Protein AF-A0A1B6CU67-F1 (afdb_monomer)

Solvent-accessible surface area (backbone atoms only — not comparable to full-atom values): 8968 Å² total; per-residue (Å²): 117,43,35,67,44,67,36,86,49,50,54,70,60,56,50,53,51,50,55,50,30,42,75,67,63,35,54,89,83,35,57,66,17,32,50,27,66,78,66,73,42,86,78,63,78,85,77,52,42,77,79,52,73,46,85,48,70,68,58,37,40,49,52,36,15,51,52,45,68,62,42,88,63,47,59,58,88,66,64,68,49,92,72,66,74,85,48,50,74,56,50,63,52,71,72,68,77,76,90,72,77,69,89,73,78,79,83,76,76,82,80,85,76,83,84,80,90,82,81,86,89,83,88,76,94,75,94,74,84,78,83,74,71,62,16,27,27,38,37,77

Foldseek 3Di:
DKAKDWDQAPVVVVLVVLVVCLVVLVCPPDLSNVCCVVVVDDDDSPPKDFPDFDQDPVVRQVVRLLVLLLDPPYSDPDSGDDDDPVCVVVSPCVNPDDPDDDPDDDPDDDDDDDDDDDDDDDDDDDDDDPPDPGITMMMD

Organism: NCBI:txid38151

Secondary structure (DSSP, 8-state):
-B-EEEESS-HHHHHHHHHHHHHTT-TTT-HHHHHHHHHTPPP--SS--EEEE-SSHHHHHHHHHHHHHH-TTB--SS-SS---GGGHHHHHHTTS-------PPP-PPPP------------------------EEEE-

pLDDT: mean 75.07, std 23.58, range [30.53, 95.38]

Structure (mmCIF, N/CA/C/O backbone):
data_AF-A0A1B6CU67-F1
#
_entry.id   AF-A0A1B6CU67-F1
#
loop_
_atom_site.group_PDB
_atom_site.id
_atom_site.type_symbol
_atom_site.label_atom_id
_atom_site.label_alt_id
_atom_site.label_comp_id
_atom_site.label_asym_id
_atom_site.label_entity_id
_atom_site.label_seq_id
_atom_site.pdbx_PDB_ins_code
_atom_site.Cartn_x
_atom_site.Cartn_y
_atom_site.Cartn_z
_atom_site.occupancy
_atom_site.B_iso_or_equiv
_atom_site.auth_seq_id
_atom_site.auth_comp_id
_atom_site.auth_asym_id
_atom_site.auth_atom_id
_atom_site.pdbx_PDB_model_num
ATOM 1 N N . LYS A 1 1 ? 7.366 -11.505 -1.113 1.00 84.00 1 LYS A N 1
ATOM 2 C CA . LYS A 1 1 ? 7.158 -10.322 -0.239 1.00 84.00 1 LYS A CA 1
ATOM 3 C C . LYS A 1 1 ? 5.903 -9.627 -0.736 1.00 84.00 1 LYS A C 1
ATOM 5 O O . LYS A 1 1 ? 5.629 -9.765 -1.917 1.00 84.00 1 LYS A O 1
ATOM 10 N N . ARG A 1 2 ? 5.172 -8.942 0.138 1.00 90.31 2 ARG A N 1
ATOM 11 C CA . ARG A 1 2 ? 3.871 -8.333 -0.168 1.00 90.31 2 ARG A CA 1
ATOM 12 C C . ARG A 1 2 ? 3.942 -6.813 -0.049 1.00 90.31 2 ARG A C 1
ATOM 14 O O . ARG A 1 2 ? 4.732 -6.330 0.768 1.00 90.31 2 ARG A O 1
ATOM 21 N N . HIS A 1 3 ? 3.133 -6.089 -0.807 1.00 94.00 3 HIS A N 1
ATOM 22 C CA . HIS A 1 3 ? 2.891 -4.664 -0.628 1.00 94.00 3 HIS A CA 1
ATOM 23 C C . HIS A 1 3 ? 1.408 -4.397 -0.414 1.00 94.00 3 HIS A C 1
ATOM 25 O O . HIS A 1 3 ? 0.571 -4.830 -1.196 1.00 94.00 3 HIS A O 1
ATOM 31 N N . ALA A 1 4 ? 1.096 -3.642 0.636 1.00 94.38 4 ALA A N 1
ATOM 32 C CA . ALA A 1 4 ? -0.259 -3.177 0.906 1.00 94.38 4 ALA A CA 1
ATOM 33 C C . ALA A 1 4 ? -0.324 -1.660 0.728 1.00 94.38 4 ALA A C 1
ATOM 35 O O . ALA A 1 4 ? 0.568 -0.950 1.188 1.00 94.38 4 ALA A O 1
ATOM 36 N N . GLY A 1 5 ? -1.372 -1.147 0.094 1.00 93.88 5 GLY A N 1
ATOM 37 C CA . GLY A 1 5 ? -1.571 0.295 -0.036 1.00 93.88 5 GLY A CA 1
ATOM 38 C C . GLY A 1 5 ? -3.042 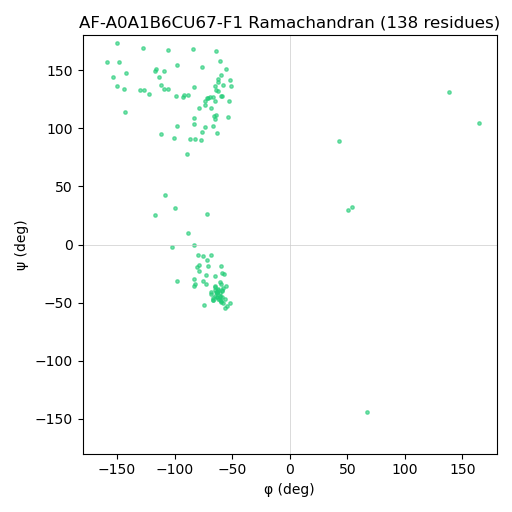0.681 -0.073 1.00 93.88 5 GLY A C 1
ATOM 39 O O . GLY A 1 5 ? -3.901 -0.124 -0.437 1.00 93.88 5 GLY A O 1
ATOM 40 N N . GLU A 1 6 ? -3.342 1.928 0.284 1.00 94.56 6 GLU A N 1
ATOM 41 C CA . GLU A 1 6 ? -4.684 2.497 0.137 1.00 94.56 6 GLU A CA 1
ATOM 42 C C . GLU A 1 6 ? -4.850 3.341 -1.130 1.00 94.56 6 GLU A C 1
ATOM 44 O O . GLU A 1 6 ? -3.904 3.905 -1.689 1.00 94.56 6 GLU A O 1
ATOM 49 N N . THR A 1 7 ? -6.093 3.439 -1.596 1.00 94.31 7 THR A N 1
ATOM 50 C CA . THR A 1 7 ? -6.467 4.381 -2.644 1.00 94.31 7 THR A CA 1
ATOM 51 C C . THR A 1 7 ? -7.867 4.947 -2.417 1.00 94.31 7 THR A C 1
ATOM 53 O O . THR A 1 7 ? -8.842 4.228 -2.193 1.00 94.31 7 THR A O 1
ATOM 56 N N . GLY A 1 8 ? -7.978 6.272 -2.561 1.00 93.06 8 GLY A N 1
ATOM 57 C CA . GLY A 1 8 ? -9.252 6.993 -2.674 1.00 93.06 8 GLY A CA 1
ATOM 58 C C . GLY A 1 8 ? -9.974 6.779 -4.014 1.00 93.06 8 GLY A C 1
ATOM 59 O O . GLY A 1 8 ? -11.138 7.137 -4.155 1.00 93.06 8 GLY A O 1
ATOM 60 N N . ARG A 1 9 ? -9.271 6.223 -5.004 1.00 92.75 9 ARG A N 1
ATOM 61 C CA . ARG A 1 9 ? -9.729 5.948 -6.376 1.00 92.75 9 ARG A CA 1
ATOM 62 C C . ARG A 1 9 ? -9.968 4.442 -6.558 1.00 92.75 9 ARG A C 1
ATOM 64 O O . ARG A 1 9 ? -9.465 3.672 -5.739 1.00 92.75 9 ARG A O 1
ATOM 71 N N . PRO A 1 10 ? -10.633 3.996 -7.640 1.00 92.50 10 PRO A N 1
ATOM 72 C CA . PRO A 1 10 ? -10.784 2.570 -7.926 1.00 92.50 10 PRO A CA 1
ATOM 73 C C . PRO A 1 10 ? -9.442 1.824 -7.889 1.00 92.50 10 PRO A C 1
ATOM 75 O O . PRO A 1 10 ? -8.450 2.302 -8.448 1.00 92.50 10 PRO A O 1
ATOM 78 N N . ALA A 1 11 ? -9.415 0.643 -7.264 1.00 92.31 11 ALA A N 1
ATOM 79 C CA . ALA A 1 11 ? -8.203 -0.173 -7.132 1.00 92.31 11 ALA A CA 1
ATOM 80 C C . ALA A 1 11 ? -7.554 -0.489 -8.491 1.00 92.31 11 ALA A C 1
ATOM 82 O O . ALA A 1 11 ? -6.334 -0.447 -8.625 1.00 92.31 11 ALA A O 1
ATOM 83 N N . SER A 1 12 ? -8.367 -0.691 -9.533 1.00 92.94 12 SER A N 1
ATOM 84 C CA . SER A 1 12 ? -7.901 -0.915 -10.906 1.00 92.94 12 SER A CA 1
ATOM 85 C C . SER A 1 12 ? -7.070 0.247 -11.464 1.00 92.94 12 SER A C 1
ATOM 87 O O . SER A 1 12 ? -6.117 0.022 -12.210 1.00 92.94 12 SER A O 1
ATOM 89 N N . THR A 1 13 ? -7.378 1.491 -11.086 1.00 94.25 13 THR A N 1
ATOM 90 C CA . THR A 1 13 ? -6.576 2.665 -11.459 1.00 94.25 13 THR A CA 1
ATOM 91 C C . THR A 1 13 ? -5.207 2.608 -10.792 1.00 94.25 13 THR A C 1
ATOM 93 O O . THR A 1 13 ? -4.191 2.794 -11.461 1.00 94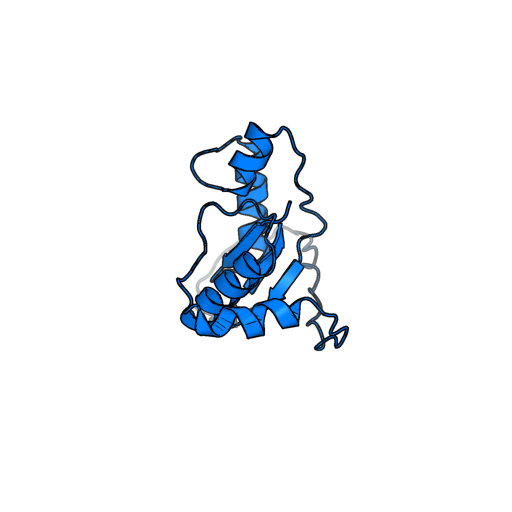.25 13 THR A O 1
ATOM 96 N N . ARG A 1 14 ? -5.166 2.291 -9.493 1.00 94.50 14 ARG A N 1
ATOM 97 C CA . ARG A 1 14 ? -3.916 2.170 -8.732 1.00 94.50 14 ARG A CA 1
ATOM 98 C C . ARG A 1 14 ? -3.038 1.036 -9.268 1.00 94.50 14 ARG A C 1
ATOM 100 O O . ARG A 1 14 ? -1.836 1.223 -9.435 1.00 94.50 14 ARG A O 1
ATOM 107 N N . LEU A 1 15 ? -3.649 -0.094 -9.620 1.00 94.69 15 LEU A N 1
ATOM 108 C CA . LEU A 1 15 ? -2.978 -1.231 -10.247 1.00 94.69 15 LEU A CA 1
ATOM 109 C C . LEU A 1 15 ? -2.331 -0.848 -11.587 1.00 94.69 15 LEU A C 1
ATOM 111 O O . LEU A 1 15 ? -1.144 -1.094 -11.794 1.00 94.69 15 LEU A O 1
ATOM 115 N N . LYS A 1 16 ? -3.070 -0.172 -12.476 1.00 95.12 16 LYS A N 1
ATOM 116 C CA . LYS A 1 16 ? -2.532 0.310 -13.762 1.00 95.12 16 LYS A CA 1
ATOM 117 C C . LYS A 1 16 ? -1.349 1.259 -13.578 1.00 95.12 16 LYS A C 1
ATOM 119 O O . LYS A 1 16 ? -0.386 1.188 -14.338 1.00 95.12 16 LYS A O 1
ATOM 124 N N . GLU A 1 17 ? -1.403 2.134 -12.576 1.00 94.00 17 GLU A N 1
ATOM 125 C CA . GLU A 1 17 ? -0.284 3.017 -12.236 1.00 94.00 17 GLU A CA 1
ATOM 126 C C . GLU A 1 17 ? 0.947 2.224 -11.792 1.00 94.00 17 GLU A C 1
ATOM 128 O O . GLU A 1 17 ? 2.040 2.502 -12.280 1.00 94.00 17 GLU A O 1
ATOM 133 N N . HIS A 1 18 ? 0.784 1.221 -10.922 1.00 94.31 18 HIS A N 1
ATOM 134 C CA . HIS A 1 18 ? 1.886 0.346 -10.512 1.00 94.31 18 HIS A CA 1
ATOM 135 C C . HIS A 1 18 ? 2.508 -0.385 -11.702 1.00 94.31 18 HIS A C 1
ATOM 137 O O . HIS A 1 18 ? 3.719 -0.296 -11.889 1.00 94.31 18 HIS A O 1
ATOM 143 N N . ILE A 1 19 ? 1.691 -1.010 -12.556 1.00 94.44 19 ILE A N 1
ATOM 144 C CA . ILE A 1 19 ? 2.157 -1.682 -13.779 1.00 94.44 19 ILE A CA 1
ATOM 145 C C . ILE A 1 19 ? 2.947 -0.708 -14.658 1.00 94.44 19 ILE A C 1
ATOM 147 O O . ILE A 1 19 ? 4.034 -1.036 -15.130 1.00 94.44 19 ILE A O 1
ATOM 151 N N . ARG A 1 20 ? 2.421 0.503 -14.875 1.00 95.38 20 ARG A N 1
ATOM 152 C CA . ARG A 1 20 ? 3.087 1.529 -15.686 1.00 95.38 20 ARG A CA 1
ATOM 153 C C . ARG A 1 20 ? 4.430 1.944 -15.084 1.00 95.38 20 ARG A C 1
ATOM 155 O O . ARG A 1 20 ? 5.406 2.017 -15.820 1.00 95.38 20 ARG A O 1
ATOM 162 N N . HIS A 1 21 ? 4.499 2.209 -13.779 1.00 93.88 21 HIS A N 1
ATOM 163 C CA . HIS A 1 21 ? 5.751 2.606 -13.124 1.00 93.88 21 HIS A CA 1
ATOM 164 C C . HIS A 1 21 ? 6.793 1.485 -13.160 1.00 93.88 21 HIS A C 1
ATOM 166 O O . HIS A 1 21 ? 7.960 1.763 -13.416 1.00 93.88 21 HIS A O 1
ATOM 172 N N . THR A 1 22 ? 6.380 0.229 -12.970 1.00 93.19 22 THR A N 1
ATOM 173 C CA . THR A 1 22 ? 7.280 -0.927 -13.086 1.00 93.19 22 THR A CA 1
ATOM 174 C C . THR A 1 22 ? 7.792 -1.091 -14.517 1.00 93.19 22 THR A C 1
ATOM 176 O O . THR A 1 22 ? 8.992 -1.239 -14.707 1.00 93.19 22 THR A O 1
ATOM 179 N N . LYS A 1 23 ? 6.929 -0.976 -15.537 1.00 92.50 23 LYS A N 1
ATOM 180 C CA . LYS A 1 23 ? 7.340 -1.041 -16.956 1.00 92.50 23 LYS A CA 1
ATOM 181 C C . LYS A 1 23 ? 8.292 0.085 -17.359 1.00 92.50 23 LYS A C 1
ATOM 183 O O . LYS A 1 23 ? 9.219 -0.147 -18.123 1.00 92.50 23 LYS A O 1
ATOM 188 N N . ASN A 1 24 ? 8.068 1.289 -16.837 1.00 92.69 24 ASN A N 1
ATOM 189 C CA . ASN A 1 24 ? 8.898 2.458 -17.125 1.00 92.69 24 ASN A CA 1
ATOM 190 C C . ASN A 1 24 ? 10.170 2.527 -16.265 1.00 92.69 24 ASN A C 1
ATOM 192 O O . ASN A 1 24 ? 10.926 3.484 -16.404 1.00 92.69 24 ASN A O 1
ATOM 196 N N . LEU A 1 25 ? 10.387 1.561 -15.363 1.00 87.88 25 LEU A N 1
ATOM 197 C CA . LEU A 1 25 ? 11.486 1.559 -14.392 1.00 87.88 25 LEU A CA 1
ATOM 198 C C . LEU A 1 25 ? 11.534 2.846 -13.542 1.00 87.88 25 LEU A C 1
ATOM 200 O O . LEU A 1 25 ? 12.599 3.301 -13.125 1.00 87.88 25 LEU A O 1
ATOM 204 N N . ASP A 1 26 ? 10.368 3.442 -13.268 1.00 84.56 26 ASP A N 1
ATOM 205 C CA . ASP A 1 26 ? 10.260 4.670 -12.482 1.00 84.56 26 ASP A CA 1
ATOM 206 C C . ASP A 1 26 ? 10.430 4.354 -10.994 1.00 84.56 26 ASP A C 1
ATOM 208 O O . ASP A 1 26 ? 9.473 4.056 -10.272 1.00 84.56 26 ASP A O 1
ATOM 212 N N . ASN A 1 27 ? 11.675 4.403 -10.530 1.00 78.56 27 ASN A N 1
ATOM 213 C CA . ASN A 1 27 ? 12.049 4.098 -9.155 1.00 78.56 27 ASN A CA 1
ATOM 214 C C . ASN A 1 27 ? 11.679 5.215 -8.160 1.00 78.56 27 ASN A C 1
ATOM 216 O O . ASN A 1 27 ? 11.700 4.998 -6.953 1.00 78.56 27 ASN A O 1
ATOM 220 N N . ARG A 1 28 ? 11.264 6.407 -8.594 1.00 80.31 28 ARG A N 1
ATOM 221 C CA . ARG A 1 28 ? 10.991 7.502 -7.645 1.00 80.31 28 ARG A CA 1
ATOM 222 C C . ARG A 1 28 ? 9.598 7.378 -7.036 1.00 80.31 28 ARG A C 1
ATOM 224 O O . ARG A 1 28 ? 9.415 7.660 -5.850 1.00 80.31 28 ARG A O 1
ATOM 231 N N . VAL A 1 29 ? 8.636 6.873 -7.809 1.00 82.31 29 VAL A N 1
ATOM 232 C CA . VAL A 1 29 ? 7.202 7.024 -7.511 1.00 82.31 29 VAL A CA 1
ATOM 233 C C . VAL A 1 29 ? 6.570 5.818 -6.807 1.00 82.31 29 VAL A C 1
ATOM 235 O O . VAL A 1 29 ? 5.644 5.999 -6.017 1.00 82.31 29 VAL A O 1
ATOM 238 N N . SER A 1 30 ? 7.029 4.584 -7.048 1.00 88.19 30 SER A N 1
ATOM 239 C CA . SER A 1 30 ? 6.358 3.389 -6.513 1.00 88.19 30 SER A CA 1
ATOM 240 C C . SER A 1 30 ? 7.280 2.458 -5.726 1.00 88.19 30 SER A C 1
ATOM 242 O O . SER A 1 30 ? 8.371 2.104 -6.161 1.00 88.19 30 SER A O 1
ATOM 244 N N . ALA A 1 31 ? 6.832 2.023 -4.543 1.00 92.00 31 ALA A N 1
ATOM 245 C CA . ALA A 1 31 ? 7.510 0.967 -3.787 1.00 92.00 31 ALA A CA 1
ATOM 246 C C . ALA A 1 31 ? 7.611 -0.336 -4.603 1.00 92.00 31 ALA A C 1
ATOM 248 O O . ALA A 1 31 ? 8.646 -0.991 -4.587 1.00 92.00 31 ALA A O 1
ATOM 249 N N . VAL A 1 32 ? 6.567 -0.642 -5.379 1.00 93.19 32 VAL A N 1
ATOM 250 C CA . VAL A 1 32 ? 6.482 -1.803 -6.277 1.00 93.19 32 VAL A CA 1
ATOM 251 C C . VAL A 1 32 ? 7.528 -1.748 -7.388 1.00 93.19 32 VAL A C 1
ATOM 253 O O . VAL A 1 32 ? 8.214 -2.742 -7.619 1.00 93.19 32 VAL A O 1
ATOM 256 N N . SER A 1 33 ? 7.702 -0.593 -8.037 1.00 91.56 33 SER A N 1
ATOM 257 C CA . SER A 1 33 ? 8.703 -0.445 -9.100 1.00 91.56 33 SER A CA 1
ATOM 258 C C . SER A 1 33 ? 10.131 -0.507 -8.560 1.00 91.56 33 SER A C 1
ATOM 260 O O . SER A 1 33 ? 10.950 -1.204 -9.151 1.00 91.56 33 SER A O 1
ATOM 262 N N . ILE A 1 34 ? 10.422 0.144 -7.421 1.00 92.56 34 ILE A N 1
ATOM 263 C CA . ILE A 1 34 ? 11.730 0.017 -6.750 1.00 92.56 34 ILE A CA 1
ATOM 264 C C . ILE A 1 34 ? 12.027 -1.442 -6.438 1.00 92.56 34 ILE A C 1
ATOM 266 O O . ILE A 1 34 ? 13.071 -1.942 -6.837 1.00 92.56 34 ILE A O 1
ATOM 270 N N . HIS A 1 35 ? 11.124 -2.124 -5.727 1.00 93.06 35 HIS A N 1
ATOM 271 C CA . HIS A 1 35 ? 11.372 -3.490 -5.273 1.00 93.06 35 HIS A CA 1
ATOM 272 C C . HIS A 1 35 ? 11.602 -4.428 -6.462 1.00 93.06 35 HIS A C 1
ATOM 274 O O . HIS A 1 35 ? 12.535 -5.229 -6.434 1.00 93.06 35 HIS A O 1
ATOM 280 N N . SER A 1 36 ? 10.813 -4.290 -7.532 1.00 92.25 36 SER A N 1
ATOM 281 C CA . SER A 1 36 ? 11.012 -5.064 -8.761 1.00 92.25 36 SER A CA 1
ATOM 282 C C . SER A 1 36 ? 12.381 -4.801 -9.396 1.00 92.25 36 SER A C 1
ATOM 284 O O . SER A 1 36 ? 13.085 -5.755 -9.720 1.00 92.25 36 SER A O 1
ATOM 286 N N . LEU A 1 37 ? 12.792 -3.531 -9.497 1.00 91.38 37 LEU A N 1
ATOM 287 C CA . LEU A 1 37 ? 14.073 -3.125 -10.081 1.00 91.38 37 LEU A CA 1
ATOM 288 C C . LEU A 1 37 ? 15.279 -3.589 -9.247 1.00 91.38 37 LEU A C 1
ATOM 290 O O . LEU A 1 37 ? 16.221 -4.151 -9.793 1.00 91.38 37 LEU A O 1
ATOM 294 N N . GLU A 1 38 ? 15.257 -3.368 -7.932 1.00 92.12 38 GLU A N 1
ATOM 295 C CA . GLU A 1 38 ? 16.387 -3.660 -7.038 1.00 92.12 38 GLU A CA 1
ATOM 296 C C . GLU A 1 38 ? 16.580 -5.156 -6.795 1.00 92.12 38 GLU A C 1
ATOM 298 O O . GLU A 1 38 ? 17.705 -5.618 -6.615 1.00 92.12 38 GLU A O 1
ATOM 303 N N . THR A 1 39 ? 15.488 -5.924 -6.765 1.00 90.38 39 THR A N 1
ATOM 304 C CA . THR A 1 39 ? 15.542 -7.363 -6.462 1.00 90.38 39 THR A CA 1
ATOM 305 C C . THR A 1 39 ? 15.435 -8.248 -7.697 1.00 90.38 39 THR A C 1
ATOM 307 O O . THR A 1 39 ? 15.497 -9.470 -7.568 1.00 90.38 39 THR A O 1
ATOM 310 N N . ASN A 1 40 ? 15.262 -7.648 -8.880 1.00 89.50 40 ASN A N 1
ATOM 311 C CA . ASN A 1 40 ? 14.966 -8.341 -10.134 1.00 89.50 40 ASN A CA 1
ATOM 312 C C . ASN A 1 40 ? 13.778 -9.321 -10.005 1.00 89.50 40 ASN A C 1
ATOM 314 O O . ASN A 1 40 ? 13.727 -10.366 -10.654 1.00 89.50 40 ASN A O 1
ATOM 318 N N . HIS A 1 41 ? 12.835 -9.008 -9.111 1.00 89.19 41 HIS A N 1
ATOM 319 C CA . HIS A 1 41 ? 11.667 -9.834 -8.828 1.00 89.19 41 HIS A CA 1
ATOM 320 C C . HIS A 1 41 ? 10.499 -9.382 -9.708 1.00 89.19 41 HIS A C 1
ATOM 322 O O . HIS A 1 41 ? 10.122 -8.205 -9.713 1.00 89.19 41 HIS A O 1
ATOM 328 N N . ALA A 1 42 ? 9.907 -10.330 -10.434 1.00 89.38 42 ALA A N 1
ATOM 329 C CA . ALA A 1 42 ? 8.656 -10.120 -11.146 1.00 89.38 42 ALA A CA 1
ATOM 330 C C . ALA A 1 42 ? 7.493 -9.966 -10.153 1.00 89.38 42 ALA A C 1
ATOM 332 O O . ALA A 1 42 ? 7.302 -10.806 -9.277 1.00 89.38 42 ALA A O 1
ATOM 333 N N . ILE A 1 43 ? 6.728 -8.885 -10.293 1.00 92.12 43 ILE A N 1
ATOM 334 C CA . ILE A 1 43 ? 5.527 -8.634 -9.489 1.00 92.12 43 ILE A CA 1
ATOM 335 C C . ILE A 1 43 ? 4.347 -9.379 -10.108 1.00 92.12 43 ILE A C 1
ATOM 337 O O . ILE A 1 43 ? 4.149 -9.320 -11.324 1.00 92.12 43 ILE A O 1
ATOM 341 N N . ASP A 1 44 ? 3.550 -10.036 -9.272 1.00 93.19 44 ASP A N 1
ATOM 342 C CA . ASP A 1 44 ? 2.326 -10.712 -9.686 1.00 93.19 44 ASP A CA 1
ATOM 343 C C . ASP A 1 44 ? 1.146 -9.732 -9.681 1.00 93.19 44 ASP A C 1
ATOM 345 O O . ASP A 1 44 ? 0.466 -9.531 -8.678 1.00 93.19 44 ASP A O 1
ATOM 349 N N . PHE A 1 45 ? 0.916 -9.092 -10.826 1.00 92.56 45 PHE A N 1
ATOM 350 C CA . PHE A 1 45 ? -0.191 -8.149 -10.991 1.00 92.56 45 PHE A CA 1
ATOM 351 C C . PHE A 1 45 ? -1.549 -8.820 -11.246 1.00 92.56 45 PHE A C 1
ATOM 353 O O . PHE A 1 45 ? -2.565 -8.122 -11.234 1.00 92.56 45 PHE A O 1
ATOM 360 N N . GLU A 1 46 ? -1.583 -10.134 -11.478 1.00 91.00 46 GLU A N 1
ATOM 361 C CA . GLU A 1 46 ? -2.819 -10.874 -11.760 1.00 91.00 46 GLU A CA 1
ATOM 362 C C . GLU A 1 46 ? -3.550 -11.259 -10.467 1.00 91.00 46 GLU A C 1
ATOM 364 O O . GLU A 1 46 ? -4.779 -11.306 -10.438 1.00 91.00 46 GLU A O 1
ATOM 369 N N . ASN A 1 47 ? -2.809 -11.466 -9.374 1.00 89.62 47 ASN A N 1
ATOM 370 C CA . ASN A 1 47 ? -3.354 -11.863 -8.070 1.00 89.62 47 ASN A CA 1
ATOM 371 C C . ASN A 1 47 ? -3.509 -10.698 -7.075 1.00 89.62 47 ASN A C 1
ATOM 373 O O . ASN A 1 47 ? -3.418 -10.882 -5.860 1.00 89.62 47 ASN A O 1
ATOM 377 N N . VAL A 1 48 ? -3.780 -9.494 -7.584 1.00 91.25 48 VAL A N 1
ATOM 378 C CA . VAL A 1 48 ? -4.045 -8.305 -6.761 1.00 91.25 48 VAL A CA 1
ATOM 379 C C . VAL A 1 48 ? -5.432 -8.387 -6.133 1.00 91.25 48 VAL A C 1
ATOM 381 O O . VAL A 1 48 ? -6.446 -8.479 -6.828 1.00 91.25 48 VAL A O 1
ATOM 384 N N . GLU A 1 49 ? -5.491 -8.299 -4.805 1.00 91.81 49 GLU A N 1
ATOM 385 C CA . GLU A 1 49 ? -6.734 -8.432 -4.044 1.00 91.81 49 GLU A CA 1
ATOM 386 C C . GLU A 1 49 ? -7.142 -7.127 -3.358 1.00 91.81 49 GLU A C 1
ATOM 388 O O . GLU A 1 49 ? -6.316 -6.372 -2.846 1.00 91.81 49 GLU A O 1
ATOM 393 N N . VAL A 1 50 ? -8.455 -6.896 -3.304 1.00 93.25 50 VAL A N 1
ATOM 394 C CA . VAL A 1 50 ? -9.082 -5.892 -2.446 1.00 93.25 50 VAL A CA 1
ATOM 395 C C . VAL A 1 50 ? -9.280 -6.466 -1.045 1.00 93.25 50 VAL A C 1
ATOM 397 O O . VAL A 1 50 ? -10.151 -7.307 -0.840 1.00 93.25 50 VAL A O 1
ATOM 400 N N . LEU A 1 51 ? -8.504 -5.988 -0.075 1.00 91.56 51 LEU A N 1
ATOM 401 C CA . LEU A 1 51 ? -8.518 -6.530 1.290 1.00 91.56 51 LEU A CA 1
ATOM 402 C C . LEU A 1 51 ? -9.642 -5.941 2.149 1.00 91.56 51 LEU A C 1
ATOM 404 O O . LEU A 1 51 ? -10.225 -6.626 2.986 1.00 91.56 51 LEU A O 1
ATOM 408 N N . ALA A 1 52 ? -9.938 -4.657 1.948 1.00 90.50 52 ALA A N 1
ATOM 409 C CA . ALA A 1 52 ? -11.013 -3.943 2.623 1.00 90.50 52 ALA A CA 1
ATOM 410 C C . ALA A 1 52 ? -11.421 -2.695 1.827 1.00 90.50 52 ALA A C 1
ATOM 412 O O . ALA A 1 52 ? -10.625 -2.131 1.070 1.00 90.50 52 ALA A O 1
ATOM 413 N N . SER A 1 53 ? -12.650 -2.225 2.040 1.00 91.88 53 SER A N 1
ATOM 414 C CA . SER A 1 53 ? -13.179 -0.997 1.438 1.00 91.88 53 SER A CA 1
ATOM 415 C C . SER A 1 53 ? -13.812 -0.101 2.498 1.00 91.88 53 SER A C 1
ATOM 417 O O . SER A 1 53 ? -14.615 -0.572 3.302 1.00 91.88 53 SER A O 1
ATOM 419 N N . SER A 1 54 ? -13.493 1.194 2.480 1.00 92.62 54 SER A N 1
ATOM 420 C CA . SER A 1 54 ? -14.166 2.204 3.304 1.00 92.62 54 SER A CA 1
ATOM 421 C C . SER A 1 54 ? -14.162 3.566 2.620 1.00 92.62 54 SER A C 1
ATOM 423 O O . SER A 1 54 ? -13.137 4.052 2.133 1.00 92.62 54 SER A O 1
ATOM 425 N N . ASN A 1 55 ? -15.310 4.239 2.666 1.00 92.00 55 ASN A N 1
ATOM 426 C CA . ASN A 1 55 ? -15.454 5.600 2.160 1.00 92.00 55 ASN A CA 1
ATOM 427 C C . ASN A 1 55 ? -14.737 6.635 3.046 1.00 92.00 55 ASN A C 1
ATOM 429 O O . ASN A 1 55 ? -14.441 7.736 2.579 1.00 92.00 55 ASN A O 1
ATOM 433 N N . LYS A 1 56 ? -14.407 6.304 4.302 1.00 94.31 56 LYS A N 1
ATOM 434 C CA . LYS A 1 56 ? -13.785 7.251 5.235 1.00 94.31 56 LYS A CA 1
ATOM 435 C C . LYS A 1 56 ? -12.265 7.229 5.110 1.00 94.31 56 LYS A C 1
ATOM 437 O O . LYS A 1 56 ? -11.633 6.182 5.205 1.00 94.31 56 LYS A O 1
ATOM 442 N N . TYR A 1 57 ? -11.677 8.414 4.953 1.00 93.06 57 TYR A N 1
ATOM 443 C CA . TYR A 1 57 ? -10.229 8.589 4.808 1.00 93.06 57 TYR A CA 1
ATOM 444 C C . TYR A 1 57 ? -9.438 7.954 5.961 1.00 93.06 57 TYR A C 1
ATOM 446 O O . TYR A 1 57 ? -8.571 7.117 5.727 1.00 93.06 57 TYR A O 1
ATOM 454 N N . PHE A 1 58 ? -9.777 8.295 7.208 1.00 94.25 58 PHE A N 1
ATOM 455 C CA . PHE A 1 58 ? -9.055 7.784 8.375 1.00 94.25 58 PHE A CA 1
ATOM 456 C C . PHE A 1 58 ? -9.184 6.270 8.551 1.00 94.25 58 PHE A C 1
ATOM 458 O O . PHE A 1 58 ? -8.211 5.623 8.926 1.00 94.25 58 PHE A O 1
ATOM 465 N N . GLU A 1 59 ? -10.342 5.689 8.228 1.00 94.56 59 GLU A N 1
ATOM 466 C CA . GLU A 1 59 ? -10.514 4.235 8.283 1.00 94.56 59 GLU A CA 1
ATOM 467 C C . GLU A 1 59 ? -9.584 3.533 7.290 1.00 94.56 59 GLU A C 1
ATOM 469 O O . GLU A 1 59 ? -8.931 2.563 7.665 1.00 94.56 59 GLU A O 1
ATOM 474 N N . ARG A 1 60 ? -9.429 4.056 6.065 1.00 95.31 60 ARG A N 1
ATOM 475 C CA . ARG A 1 60 ? -8.458 3.507 5.104 1.00 95.31 60 ARG A CA 1
ATOM 476 C C . ARG A 1 60 ? -7.023 3.572 5.609 1.00 95.31 60 ARG A C 1
ATOM 478 O O . ARG A 1 60 ? -6.312 2.581 5.504 1.00 95.31 60 ARG A O 1
ATOM 485 N N . LYS A 1 61 ? -6.610 4.704 6.188 1.00 95.12 61 LYS A N 1
ATOM 486 C CA . LYS A 1 61 ? -5.255 4.866 6.746 1.00 95.12 61 LYS A CA 1
ATOM 487 C C . LYS A 1 61 ? -4.985 3.892 7.897 1.00 95.12 61 LYS A C 1
ATOM 489 O O . LYS A 1 61 ? -3.890 3.343 7.981 1.00 95.12 61 LYS A O 1
ATOM 494 N N . ILE A 1 62 ? -5.975 3.656 8.760 1.00 94.19 62 ILE A N 1
ATOM 495 C CA . ILE A 1 62 ? -5.874 2.678 9.853 1.00 94.19 62 ILE A CA 1
ATOM 496 C C . ILE A 1 62 ? -5.786 1.255 9.294 1.00 94.19 62 ILE A C 1
ATOM 498 O O . ILE A 1 62 ? -4.912 0.496 9.699 1.00 94.19 62 ILE A O 1
ATOM 502 N N . LEU A 1 63 ? -6.663 0.892 8.358 1.00 93.81 63 LEU A N 1
ATOM 503 C CA . LEU A 1 63 ? -6.687 -0.443 7.757 1.00 93.81 63 LEU A CA 1
ATOM 504 C C . LEU A 1 63 ? -5.392 -0.752 6.983 1.00 93.81 63 LEU A C 1
ATOM 506 O O . LEU A 1 63 ? -4.859 -1.849 7.121 1.00 93.81 63 LEU A O 1
ATOM 510 N N . GLU A 1 64 ? -4.843 0.215 6.242 1.00 94.94 64 GLU A N 1
ATOM 511 C CA . GLU A 1 64 ? -3.533 0.105 5.582 1.00 94.94 64 GLU A CA 1
ATOM 512 C C . GLU A 1 64 ? -2.424 -0.192 6.600 1.00 94.94 64 GLU A C 1
ATOM 514 O O . GLU A 1 64 ? -1.680 -1.158 6.449 1.00 94.94 64 GLU A O 1
ATOM 519 N N . ALA A 1 65 ? -2.348 0.589 7.680 1.00 94.50 65 ALA A N 1
ATOM 520 C CA . ALA A 1 65 ? -1.336 0.404 8.716 1.00 94.50 65 ALA A CA 1
ATOM 521 C C . ALA A 1 65 ? -1.486 -0.929 9.474 1.00 94.50 65 ALA A C 1
ATOM 523 O O . ALA A 1 65 ? -0.484 -1.570 9.808 1.00 94.50 65 ALA A O 1
ATOM 524 N N . ILE A 1 66 ? -2.721 -1.385 9.717 1.00 93.00 66 ILE A N 1
ATOM 525 C CA . ILE A 1 66 ? -2.988 -2.720 10.274 1.00 93.00 66 ILE A CA 1
ATOM 526 C C . ILE A 1 66 ? -2.434 -3.795 9.337 1.00 93.00 66 ILE A C 1
ATOM 528 O O . ILE A 1 66 ? -1.720 -4.685 9.803 1.00 93.00 66 ILE A O 1
ATOM 532 N N . GLU A 1 67 ? -2.715 -3.702 8.038 1.00 92.69 67 GLU A N 1
ATOM 533 C CA . GLU A 1 67 ? -2.298 -4.714 7.068 1.00 92.69 67 GLU A CA 1
ATOM 534 C C . GLU A 1 67 ? -0.776 -4.742 6.875 1.00 92.69 67 GLU A C 1
ATOM 536 O O . GLU A 1 67 ? -0.171 -5.814 6.893 1.00 92.69 67 GLU A O 1
ATOM 541 N N . ILE A 1 68 ? -0.117 -3.581 6.813 1.00 93.12 68 ILE A N 1
ATOM 542 C CA . ILE A 1 68 ? 1.353 -3.502 6.776 1.00 93.12 68 ILE A CA 1
ATOM 543 C C . ILE A 1 68 ? 1.953 -4.170 8.022 1.00 93.12 68 ILE A C 1
ATOM 545 O O . ILE A 1 68 ? 2.894 -4.962 7.927 1.00 93.12 68 ILE A O 1
ATOM 549 N N . ARG A 1 69 ? 1.397 -3.899 9.211 1.00 91.75 69 ARG A N 1
ATOM 550 C CA . ARG A 1 69 ? 1.904 -4.438 10.486 1.00 91.75 69 ARG A CA 1
ATOM 551 C C . ARG A 1 69 ? 1.616 -5.927 10.671 1.00 91.75 69 ARG A C 1
ATOM 553 O O . ARG A 1 69 ? 2.355 -6.602 11.392 1.00 91.75 69 ARG A O 1
ATOM 560 N N . LYS A 1 70 ? 0.566 -6.438 10.028 1.00 89.38 70 LYS A N 1
ATOM 561 C CA . LYS A 1 70 ? 0.208 -7.859 9.991 1.00 89.38 70 LYS A CA 1
ATOM 562 C C . LYS A 1 70 ? 1.283 -8.688 9.279 1.00 89.38 70 LYS A C 1
ATOM 564 O O . LYS A 1 70 ? 1.665 -9.753 9.773 1.00 89.38 70 LYS A O 1
ATOM 569 N N . HIS A 1 71 ? 1.832 -8.163 8.182 1.00 87.62 71 HIS A N 1
ATOM 570 C CA . HIS A 1 71 ? 2.814 -8.844 7.333 1.00 87.62 71 HIS A CA 1
ATOM 571 C C . HIS A 1 71 ? 4.243 -8.372 7.608 1.00 87.62 71 HIS A C 1
ATOM 573 O O . HIS A 1 71 ? 4.735 -7.446 6.973 1.00 87.62 71 HIS A O 1
ATOM 579 N N . LYS A 1 72 ? 4.968 -9.048 8.510 1.00 83.62 72 LYS A N 1
ATOM 580 C CA . LYS A 1 72 ? 6.350 -8.669 8.891 1.00 83.62 72 LYS A CA 1
ATOM 581 C C . LYS A 1 72 ? 7.361 -8.651 7.733 1.00 83.62 72 LYS A C 1
ATOM 583 O O . LYS A 1 72 ? 8.375 -7.972 7.832 1.00 83.62 72 LYS A O 1
ATOM 588 N N . HIS A 1 73 ? 7.106 -9.403 6.662 1.00 87.12 73 HIS A N 1
ATOM 589 C CA . HIS A 1 73 ? 7.989 -9.528 5.495 1.00 87.12 73 HIS A CA 1
ATOM 590 C C . HI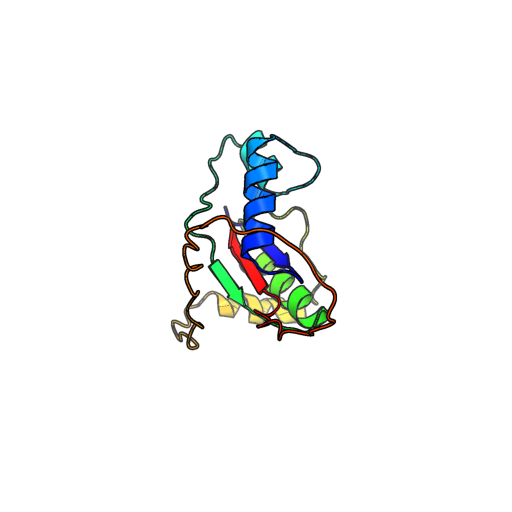S A 1 73 ? 7.423 -8.804 4.257 1.00 87.12 73 HIS A C 1
ATOM 592 O O . HIS A 1 73 ? 7.431 -9.343 3.142 1.00 87.12 73 HIS A O 1
ATOM 598 N N . ASN A 1 74 ? 6.890 -7.598 4.459 1.00 92.00 74 ASN A N 1
ATOM 599 C CA . ASN A 1 74 ? 6.447 -6.710 3.385 1.00 92.00 74 ASN A CA 1
ATOM 600 C C . ASN A 1 74 ? 7.618 -5.876 2.817 1.00 92.00 74 ASN A C 1
ATOM 602 O O . ASN A 1 74 ? 8.719 -5.881 3.372 1.00 92.00 74 ASN A O 1
ATOM 606 N N . PHE A 1 75 ? 7.396 -5.208 1.685 1.00 93.06 75 PHE A N 1
ATOM 607 C CA . PHE A 1 75 ? 8.358 -4.275 1.076 1.00 93.06 75 PHE A CA 1
ATOM 608 C C . PHE A 1 75 ? 7.817 -2.836 1.003 1.00 93.06 75 PHE A C 1
ATOM 610 O O . PHE A 1 75 ? 8.228 -2.040 0.157 1.00 93.06 75 PHE A O 1
ATOM 617 N N . ASN A 1 76 ? 6.880 -2.484 1.887 1.00 93.62 76 ASN A N 1
ATOM 618 C CA . ASN A 1 76 ? 6.424 -1.107 2.024 1.00 93.62 76 ASN A CA 1
ATOM 619 C C . ASN A 1 76 ? 7.580 -0.197 2.464 1.00 93.62 76 ASN A C 1
ATOM 621 O O . ASN A 1 76 ? 8.419 -0.585 3.273 1.00 93.62 76 ASN A O 1
ATOM 625 N N . ARG A 1 77 ? 7.605 1.034 1.932 1.00 89.81 77 ARG A N 1
ATOM 626 C CA . ARG A 1 77 ? 8.610 2.046 2.304 1.00 89.81 77 ARG A CA 1
ATOM 627 C C . ARG A 1 77 ? 8.338 2.660 3.680 1.00 89.81 77 ARG A C 1
ATOM 629 O O . ARG A 1 77 ? 9.278 3.040 4.367 1.00 89.81 77 ARG A O 1
ATOM 636 N N . ASP A 1 78 ? 7.067 2.765 4.058 1.00 88.38 78 ASP A N 1
ATOM 637 C CA . ASP A 1 78 ? 6.610 3.296 5.340 1.00 88.38 78 ASP A CA 1
ATOM 638 C C . ASP A 1 78 ? 5.652 2.316 6.039 1.00 88.38 78 ASP A C 1
ATOM 640 O O . ASP A 1 78 ? 5.220 1.314 5.466 1.00 88.38 78 ASP A O 1
ATOM 644 N N . LEU A 1 79 ? 5.353 2.590 7.311 1.00 87.31 79 LEU A N 1
ATOM 645 C CA . LEU A 1 79 ? 4.438 1.786 8.128 1.00 87.31 79 LEU A CA 1
ATOM 646 C C . LEU A 1 79 ? 2.970 2.239 8.009 1.00 87.31 79 LEU A C 1
ATOM 648 O O . LEU A 1 79 ? 2.131 1.785 8.788 1.00 87.31 79 LEU A O 1
ATOM 652 N N . GLY A 1 80 ? 2.651 3.132 7.069 1.00 90.50 80 GLY A N 1
ATOM 653 C CA . GLY A 1 80 ? 1.369 3.822 7.009 1.00 90.50 80 GLY A CA 1
ATOM 654 C C . GLY A 1 80 ? 1.166 4.785 8.185 1.00 90.50 80 GLY A C 1
ATOM 655 O O . GLY A 1 80 ? 2.094 5.446 8.651 1.00 90.50 80 GLY A O 1
ATOM 656 N N . LEU A 1 81 ? -0.079 4.887 8.655 1.00 93.62 81 LEU A N 1
ATOM 657 C CA . LEU A 1 81 ? -0.424 5.639 9.863 1.00 93.62 81 LEU A CA 1
ATOM 658 C C . LEU A 1 81 ? 0.216 5.004 11.110 1.00 93.62 81 LEU A C 1
ATOM 660 O O . LEU A 1 81 ? 0.140 3.792 11.301 1.00 93.62 81 LEU A O 1
ATOM 664 N N . GLU A 1 82 ? 0.781 5.814 12.005 1.00 92.12 82 GLU A N 1
ATOM 665 C CA . GLU A 1 82 ? 1.290 5.309 13.281 1.00 92.12 82 GLU A CA 1
ATOM 666 C C . GLU A 1 82 ? 0.134 4.837 14.179 1.00 92.12 82 GLU A C 1
ATOM 668 O O . GLU A 1 82 ? -0.735 5.614 14.576 1.00 92.12 82 GLU A O 1
ATOM 673 N N . ILE A 1 83 ? 0.119 3.541 14.502 1.00 89.75 83 ILE A N 1
ATOM 674 C CA . ILE A 1 83 ? -0.865 2.935 15.406 1.00 89.75 83 ILE A CA 1
ATOM 675 C C . ILE A 1 83 ? -0.197 2.640 16.751 1.00 89.75 83 ILE A C 1
ATOM 677 O O . ILE A 1 83 ? 0.878 2.038 16.806 1.00 89.75 83 ILE A O 1
ATOM 681 N N . SER A 1 84 ? -0.878 2.995 17.846 1.00 91.25 84 SER A N 1
ATOM 682 C CA . SER A 1 84 ? -0.425 2.718 19.213 1.00 91.25 84 SER A CA 1
ATOM 683 C C . SER A 1 84 ? -0.062 1.243 19.430 1.00 91.25 84 SER A C 1
ATOM 685 O O . SER A 1 84 ? -0.754 0.321 18.987 1.00 91.25 84 SER A O 1
ATOM 687 N N . ASN A 1 85 ? 0.999 1.0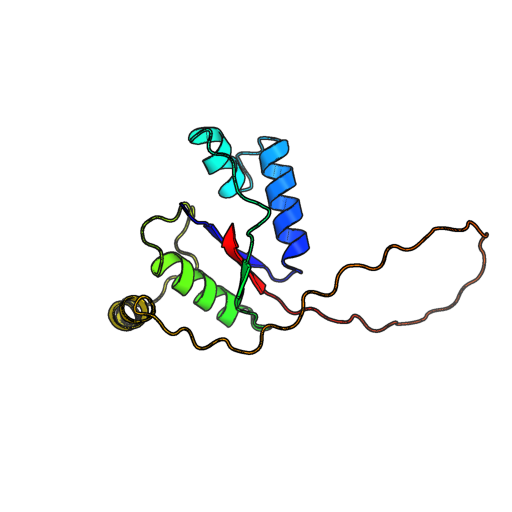06 20.205 1.00 89.44 85 ASN A N 1
ATOM 688 C CA . ASN A 1 85 ? 1.475 -0.335 20.537 1.00 89.44 85 ASN A CA 1
ATOM 689 C C . ASN A 1 85 ? 0.440 -1.202 21.269 1.00 89.44 85 ASN A C 1
ATOM 691 O O . ASN A 1 85 ? 0.554 -2.428 21.217 1.00 89.44 85 ASN A O 1
ATOM 695 N N . THR A 1 86 ? -0.598 -0.604 21.859 1.00 93.12 86 THR A N 1
ATOM 696 C CA . THR A 1 86 ? -1.738 -1.316 22.459 1.00 93.12 86 THR A CA 1
ATOM 697 C C . THR A 1 86 ? -2.452 -2.232 21.456 1.00 93.12 86 THR A C 1
ATOM 699 O O . THR A 1 86 ? -3.017 -3.251 21.842 1.00 93.12 86 THR A O 1
ATOM 702 N N . TRP A 1 87 ? -2.363 -1.940 20.154 1.00 90.25 87 TRP A N 1
ATOM 703 C CA . TRP A 1 87 ? -2.953 -2.761 19.092 1.00 90.25 87 TRP A CA 1
ATOM 704 C C . TRP A 1 87 ? -2.131 -4.007 18.744 1.00 90.25 87 TRP A C 1
ATOM 706 O O . TRP A 1 87 ? -2.665 -4.940 18.148 1.00 90.25 87 TRP A O 1
ATOM 716 N N . ARG A 1 88 ? -0.843 -4.074 19.116 1.00 88.31 88 ARG A N 1
ATOM 717 C CA . ARG A 1 88 ? 0.051 -5.202 18.776 1.00 88.31 88 ARG A CA 1
ATOM 718 C C . ARG A 1 88 ? -0.521 -6.580 19.136 1.00 88.31 88 ARG A C 1
ATOM 720 O O . ARG A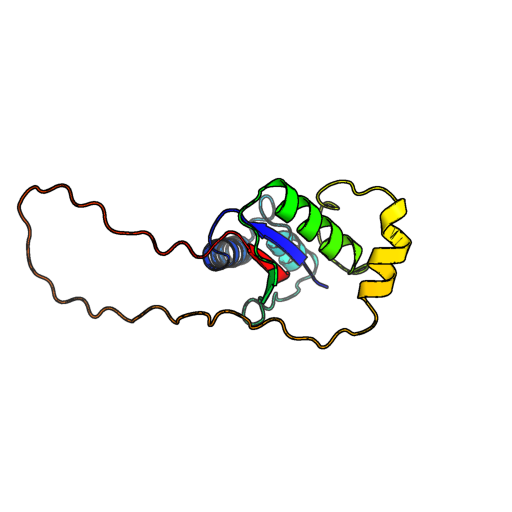 1 88 ? -0.515 -7.439 18.254 1.00 88.31 88 ARG A O 1
ATOM 727 N N . PRO A 1 89 ? -1.010 -6.830 20.369 1.00 89.94 89 PRO A N 1
ATOM 728 C CA . PRO A 1 89 ? -1.571 -8.135 20.715 1.00 89.94 89 PRO A CA 1
ATOM 729 C C . PRO A 1 89 ? -2.848 -8.472 19.933 1.00 89.94 89 PRO A C 1
ATOM 731 O O . PRO A 1 89 ? -3.111 -9.649 19.707 1.00 89.94 89 PRO A O 1
ATOM 734 N N . ILE A 1 90 ? -3.620 -7.474 19.490 1.00 90.12 90 ILE A N 1
ATOM 735 C CA . ILE A 1 90 ? -4.821 -7.682 18.667 1.00 90.12 90 ILE A CA 1
ATOM 736 C C . ILE A 1 90 ? -4.410 -8.048 17.239 1.00 90.12 90 ILE A C 1
ATOM 738 O O . ILE A 1 90 ? -4.817 -9.089 16.731 1.00 90.12 90 ILE A O 1
ATOM 742 N N . ILE A 1 91 ? -3.534 -7.248 16.622 1.00 88.69 91 ILE A N 1
ATOM 743 C CA . ILE A 1 91 ? -3.048 -7.470 15.251 1.00 88.69 91 ILE A CA 1
ATOM 744 C C . ILE A 1 91 ? -2.354 -8.833 15.135 1.00 88.69 91 ILE A C 1
ATOM 746 O O . ILE A 1 91 ? -2.581 -9.559 14.172 1.00 88.69 91 ILE A O 1
ATOM 750 N N . GLY A 1 92 ? -1.569 -9.232 16.143 1.00 83.69 92 GLY A N 1
ATOM 751 C CA . GLY A 1 92 ? -0.918 -10.545 16.163 1.00 83.69 92 GLY A CA 1
ATOM 752 C C . GLY A 1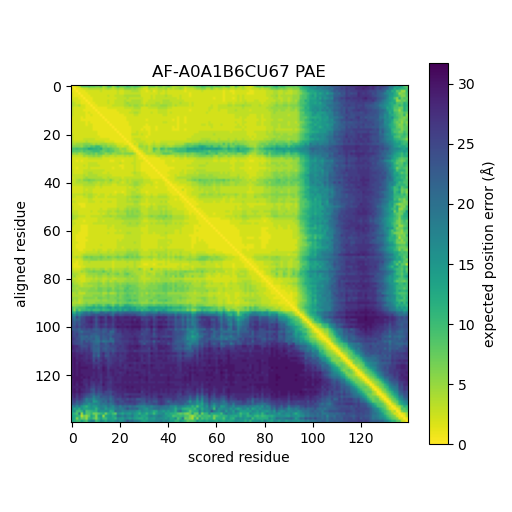 92 ? -1.897 -11.727 16.134 1.00 83.69 92 GLY A C 1
ATOM 753 O O . GLY A 1 92 ? -1.581 -12.751 15.533 1.00 83.69 92 GLY A O 1
ATOM 754 N N . LYS A 1 93 ? -3.092 -11.580 16.724 1.00 83.25 93 LYS A N 1
ATOM 755 C CA . LYS A 1 93 ? -4.148 -12.611 16.730 1.00 83.25 93 LYS A CA 1
ATOM 756 C C . LYS A 1 93 ? -4.931 -12.683 15.417 1.00 83.25 93 LYS A C 1
ATOM 758 O O . LYS A 1 93 ? -5.476 -13.731 15.098 1.00 83.25 93 LYS A O 1
ATOM 763 N N . LEU A 1 94 ? -4.958 -11.616 14.618 1.00 76.62 94 LEU A N 1
ATOM 764 C CA . LEU A 1 94 ? -5.619 -11.623 13.302 1.00 76.62 94 LEU A CA 1
ATOM 765 C C . LEU A 1 94 ? -4.901 -12.514 12.268 1.00 76.62 94 LEU A C 1
ATOM 767 O O . LEU A 1 94 ? -5.437 -12.765 11.191 1.00 76.62 94 LEU A O 1
ATOM 771 N N . ASN A 1 95 ? -3.704 -13.014 12.593 1.00 63.31 95 ASN A N 1
ATOM 772 C CA . ASN A 1 95 ? -2.964 -13.979 11.777 1.00 63.31 95 ASN A CA 1
ATOM 773 C C . ASN A 1 95 ? -3.448 -15.427 11.957 1.00 63.31 95 ASN A C 1
ATOM 775 O O . ASN A 1 95 ? -3.207 -16.262 11.087 1.00 63.31 95 ASN A O 1
ATOM 779 N N . SER A 1 96 ? -4.154 -15.737 13.049 1.00 54.94 96 SER A N 1
ATOM 780 C CA . SER A 1 96 ? -4.750 -17.054 13.288 1.00 54.94 96 SER A CA 1
ATOM 781 C C . SER A 1 96 ? -6.165 -17.127 12.705 1.00 54.94 96 SER A C 1
ATOM 783 O O . SER A 1 96 ? -7.151 -16.999 13.414 1.00 54.94 96 SER A O 1
ATOM 785 N N . ASN A 1 97 ? -6.222 -17.307 11.384 1.00 51.44 97 ASN A N 1
ATOM 786 C CA . ASN A 1 97 ? -7.275 -17.980 10.616 1.00 51.44 97 ASN A CA 1
ATOM 787 C C . ASN A 1 97 ? -8.750 -17.683 10.990 1.00 51.44 97 ASN A C 1
ATOM 789 O O . ASN A 1 97 ? -9.394 -18.454 11.696 1.00 51.44 97 ASN A O 1
ATOM 793 N N . CYS A 1 98 ? -9.335 -16.651 10.376 1.00 40.69 98 CYS A N 1
ATOM 794 C CA . CYS A 1 98 ? -10.785 -16.555 10.196 1.00 40.69 98 CYS A CA 1
ATOM 795 C C . CYS A 1 98 ? -11.093 -16.683 8.699 1.00 40.69 98 CYS A C 1
ATOM 797 O O . CYS A 1 98 ? -11.059 -15.700 7.968 1.00 40.69 98 CYS A O 1
ATOM 799 N N . LYS A 1 99 ? -11.410 -17.897 8.236 1.00 45.44 99 LYS A N 1
ATOM 800 C CA . LYS A 1 99 ? -11.961 -18.185 6.893 1.00 45.44 99 LYS A CA 1
ATOM 801 C C . LYS A 1 99 ? -13.430 -17.727 6.747 1.00 45.44 99 LYS A C 1
ATOM 803 O O . LYS A 1 99 ? -14.185 -18.306 5.977 1.00 45.44 99 LYS A O 1
ATOM 808 N N . GLY A 1 100 ? -13.857 -16.725 7.514 1.00 41.91 100 GLY A N 1
ATOM 809 C CA . GLY A 1 100 ? -15.194 -16.150 7.404 1.00 41.91 100 GLY A CA 1
ATOM 810 C C . GLY A 1 100 ? -15.204 -15.144 6.266 1.00 41.91 100 GLY A C 1
ATOM 811 O O . GLY A 1 100 ? -14.856 -13.985 6.470 1.00 41.91 100 GLY A O 1
ATOM 812 N N . GLU A 1 101 ? -15.538 -15.595 5.063 1.00 43.09 101 GLU A N 1
ATOM 813 C CA . GLU A 1 101 ? -15.743 -14.706 3.926 1.00 43.09 101 GLU A CA 1
ATOM 814 C C . GLU A 1 101 ? -16.943 -13.793 4.214 1.00 43.09 101 GLU A C 1
ATOM 816 O O . GLU A 1 101 ? -18.087 -14.243 4.257 1.00 43.09 101 GLU A O 1
ATOM 821 N N . CYS A 1 102 ? -16.700 -12.493 4.401 1.00 41.06 102 CYS A N 1
ATOM 822 C CA . CYS A 1 102 ? -17.743 -11.509 4.127 1.00 41.06 102 CYS A CA 1
ATOM 823 C C . CYS A 1 102 ? -18.082 -11.607 2.629 1.00 41.06 102 CYS A C 1
ATOM 825 O O . CYS A 1 102 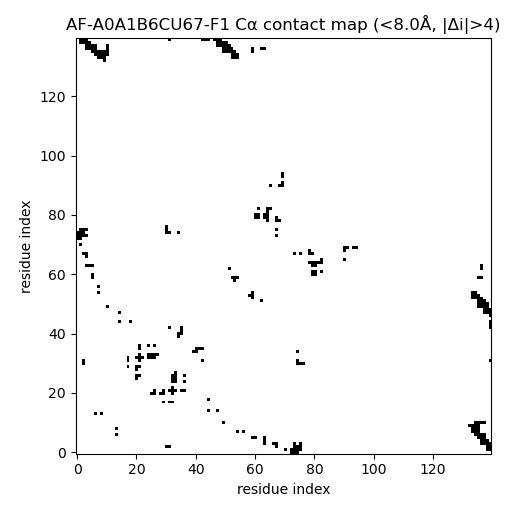? -17.150 -11.746 1.830 1.00 41.06 102 CYS A O 1
ATOM 827 N N . PRO A 1 103 ? -19.361 -11.522 2.216 1.00 42.09 103 PRO A N 1
ATOM 828 C CA . PRO A 1 103 ? -19.732 -11.584 0.807 1.00 42.09 103 PRO A CA 1
ATOM 829 C C . PRO A 1 103 ? -18.942 -10.540 0.012 1.00 42.09 103 PRO A C 1
ATOM 831 O O . PRO A 1 103 ? -19.140 -9.334 0.178 1.00 42.09 103 PRO A O 1
ATOM 834 N N . ARG A 1 104 ? -18.000 -10.999 -0.817 1.00 53.81 104 ARG A N 1
ATOM 835 C CA . ARG A 1 104 ? -17.216 -10.124 -1.689 1.00 53.81 104 ARG A CA 1
ATOM 836 C C . ARG A 1 104 ? -18.148 -9.609 -2.790 1.00 53.81 104 ARG A C 1
ATOM 838 O O . ARG A 1 104 ? -18.785 -10.431 -3.453 1.00 53.81 104 ARG A O 1
ATOM 845 N N . PRO A 1 105 ? -18.266 -8.287 -3.008 1.00 48.69 105 PRO A N 1
ATOM 846 C CA . PRO A 1 105 ? -19.020 -7.780 -4.143 1.00 48.69 105 PRO A CA 1
ATOM 847 C C . PRO A 1 105 ? -18.348 -8.264 -5.441 1.00 48.69 105 PRO A C 1
ATOM 849 O O . PRO A 1 105 ? -17.123 -8.155 -5.558 1.00 48.69 105 PRO A O 1
ATOM 852 N N . PRO A 1 106 ? -19.104 -8.810 -6.411 1.00 42.47 106 PRO A N 1
ATOM 853 C CA . PRO A 1 106 ? -18.536 -9.270 -7.669 1.00 42.47 106 PRO A CA 1
ATOM 854 C C . PRO A 1 106 ? -17.830 -8.116 -8.381 1.00 42.47 106 PRO A C 1
ATOM 856 O O . PRO A 1 106 ? -18.424 -7.060 -8.603 1.00 42.47 106 PRO A O 1
ATOM 859 N N . ILE A 1 107 ? -16.574 -8.328 -8.774 1.00 49.62 107 ILE A N 1
ATOM 860 C CA . ILE A 1 107 ? -15.889 -7.442 -9.715 1.00 49.62 107 ILE A CA 1
ATOM 861 C C . ILE A 1 107 ? -16.619 -7.607 -11.053 1.00 49.62 107 ILE A C 1
ATOM 863 O O . ILE A 1 107 ? -16.449 -8.614 -11.741 1.00 49.62 107 ILE A O 1
ATOM 867 N N . SER A 1 108 ? -17.487 -6.660 -11.412 1.00 41.03 108 SER A N 1
ATOM 868 C CA . SER A 1 108 ? -18.121 -6.660 -12.728 1.00 41.03 108 SER A CA 1
ATOM 869 C C . SER A 1 108 ? -17.048 -6.448 -13.798 1.00 41.03 108 SER A C 1
ATOM 871 O O . SER A 1 108 ? -16.286 -5.479 -13.767 1.00 41.03 108 SER A O 1
ATOM 873 N N . LYS A 1 109 ? -16.957 -7.389 -14.747 1.00 40.00 109 LYS A N 1
ATOM 874 C CA . LYS A 1 109 ? -16.113 -7.239 -15.938 1.00 40.00 109 LYS A CA 1
ATOM 875 C C . LYS A 1 109 ? -16.557 -5.978 -16.700 1.00 40.00 109 LYS A C 1
ATOM 877 O O . LYS A 1 109 ? -17.765 -5.774 -16.838 1.00 40.00 109 LYS A O 1
ATOM 882 N N . PRO A 1 110 ? -15.641 -5.135 -17.209 1.00 40.41 110 PRO A N 1
ATOM 883 C CA . PRO A 1 110 ? -16.036 -4.040 -18.083 1.00 40.41 110 PRO A CA 1
ATOM 884 C C . PRO A 1 110 ? -16.580 -4.615 -19.396 1.00 40.41 110 PRO A C 1
ATOM 886 O O . PRO A 1 110 ? -15.935 -5.450 -20.025 1.00 40.41 110 PRO A O 1
ATOM 889 N N . ALA A 1 111 ? -17.785 -4.186 -19.773 1.00 39.03 111 ALA A N 1
ATOM 890 C CA . ALA A 1 111 ? -18.417 -4.554 -21.031 1.00 39.03 111 ALA A CA 1
ATOM 891 C C . ALA A 1 111 ? -17.602 -4.017 -22.219 1.00 39.03 111 ALA A C 1
ATOM 893 O O . ALA A 1 111 ? -17.200 -2.851 -22.242 1.00 39.03 111 ALA A O 1
ATOM 894 N N . GLU A 1 112 ? -17.363 -4.885 -23.195 1.00 36.91 112 GLU A N 1
ATOM 895 C CA . GLU A 1 112 ? -16.697 -4.578 -24.453 1.00 36.91 112 GLU A CA 1
ATOM 896 C C . GLU A 1 112 ? -17.666 -3.783 -25.338 1.00 36.91 112 GLU A C 1
ATOM 898 O O . GLU A 1 112 ? -18.622 -4.323 -25.889 1.00 36.91 112 GLU A O 1
ATOM 903 N N . ALA A 1 113 ? -17.476 -2.464 -25.398 1.00 37.34 113 ALA A N 1
ATOM 904 C CA . ALA A 1 113 ? -18.269 -1.595 -26.255 1.00 37.34 113 ALA A CA 1
ATOM 905 C C . ALA A 1 113 ? -17.683 -1.617 -27.674 1.00 37.34 113 ALA A C 1
ATOM 907 O O . ALA A 1 113 ? -16.652 -0.995 -27.943 1.00 37.34 113 ALA A O 1
ATOM 908 N N . SER A 1 114 ? -18.351 -2.333 -28.578 1.00 39.34 114 SER A N 1
ATOM 909 C CA . SER A 1 114 ? -18.158 -2.200 -30.019 1.00 39.34 114 SER A CA 1
ATOM 910 C C . SER A 1 114 ? -18.475 -0.761 -30.443 1.00 39.34 114 SER A C 1
ATOM 912 O O . SER A 1 114 ? -19.506 -0.188 -30.093 1.00 39.34 114 SER A O 1
ATOM 914 N N . ARG A 1 115 ? -17.537 -0.141 -31.160 1.00 33.31 115 ARG A N 1
ATOM 915 C CA . ARG A 1 115 ? -17.610 1.253 -31.602 1.00 33.31 115 ARG A CA 1
ATOM 916 C C . ARG A 1 115 ? -18.110 1.273 -33.048 1.00 33.31 115 ARG A C 1
ATOM 918 O O . ARG A 1 115 ? -17.336 0.980 -33.951 1.00 33.31 115 ARG A O 1
ATOM 925 N N . SER A 1 116 ? -19.381 1.595 -33.266 1.00 34.66 116 SER A N 1
ATOM 926 C CA . SER A 1 116 ? -19.862 2.091 -34.561 1.00 34.66 116 SER A CA 1
ATOM 927 C C . SER A 1 116 ? -19.794 3.620 -34.555 1.00 34.66 116 SER A C 1
ATOM 929 O O . SER A 1 116 ? -20.228 4.262 -33.597 1.00 34.66 116 SER A O 1
ATOM 931 N N . GLU A 1 117 ? -19.177 4.187 -35.587 1.00 43.06 117 GLU A N 1
ATOM 932 C CA . GLU A 1 117 ? -19.032 5.626 -35.809 1.00 43.06 117 GLU A CA 1
ATOM 933 C C . GLU A 1 117 ? -20.373 6.251 -36.207 1.00 43.06 117 GLU A C 1
ATOM 935 O O . GLU A 1 117 ? -20.961 5.824 -37.193 1.00 43.06 117 GLU A O 1
ATOM 940 N N . GLU A 1 118 ? -20.827 7.293 -35.499 1.00 31.89 118 GLU A N 1
ATOM 941 C CA . GLU A 1 118 ? -21.760 8.269 -36.073 1.00 31.89 118 GLU A CA 1
ATOM 942 C C . GLU A 1 118 ? -21.636 9.648 -35.392 1.00 31.89 118 GLU A C 1
ATOM 944 O O . GLU A 1 118 ? -21.305 9.776 -34.211 1.00 31.89 118 GLU A O 1
ATOM 949 N N . SER A 1 119 ? -21.811 10.682 -36.209 1.00 34.53 119 SER A N 1
ATOM 950 C CA . SER A 1 119 ? -21.356 12.067 -36.058 1.00 34.53 119 SER A CA 1
ATOM 951 C C . SER A 1 119 ? -22.151 12.933 -35.059 1.00 34.53 119 SER A C 1
ATOM 953 O O . SER A 1 119 ? -23.345 12.754 -34.853 1.00 34.53 119 SER A O 1
ATOM 955 N N . ARG A 1 120 ? -21.473 13.942 -34.480 1.00 36.66 120 ARG A N 1
ATOM 956 C CA . ARG A 1 120 ? -22.039 15.095 -33.722 1.00 36.66 120 ARG A CA 1
ATOM 957 C C . ARG A 1 120 ? -22.983 15.942 -34.611 1.00 36.66 120 ARG A C 1
ATOM 959 O O . ARG A 1 120 ? -22.731 15.930 -35.816 1.00 36.66 120 ARG A O 1
ATOM 966 N N . PRO A 1 121 ? -23.948 16.757 -34.092 1.00 40.78 121 PRO A N 1
ATOM 967 C CA . PRO A 1 121 ? -23.779 17.680 -32.944 1.00 40.78 121 PRO A CA 1
ATOM 968 C C . PRO A 1 121 ? -25.027 17.978 -32.063 1.00 40.78 121 PRO A C 1
ATOM 970 O O . PRO A 1 121 ? -26.149 17.636 -32.413 1.00 40.78 121 PRO A O 1
ATOM 973 N N . GLY A 1 122 ? -24.833 18.703 -30.947 1.00 30.53 122 GLY A N 1
ATOM 974 C CA . GLY A 1 122 ? -25.909 19.450 -30.265 1.00 30.53 122 GLY A CA 1
ATOM 975 C C . GLY A 1 122 ? -25.918 19.366 -28.733 1.00 30.53 122 GLY A C 1
ATOM 976 O O . GLY A 1 122 ? -25.812 18.285 -28.167 1.00 30.53 122 GLY A O 1
ATOM 977 N N . ASP A 1 123 ? -26.035 20.528 -28.090 1.00 39.31 123 ASP A N 1
ATOM 978 C CA . ASP A 1 123 ? -26.016 20.790 -26.646 1.00 39.31 123 ASP A CA 1
ATOM 979 C C . ASP A 1 123 ? -27.043 20.016 -25.803 1.00 39.31 123 ASP A C 1
ATOM 981 O O . ASP A 1 123 ? -28.163 19.748 -26.231 1.00 39.31 123 ASP A O 1
ATOM 985 N N . GLY A 1 124 ? -26.698 19.760 -24.536 1.00 30.94 124 GLY A N 1
ATOM 986 C CA . GLY A 1 124 ? -27.665 19.302 -23.538 1.00 30.94 124 GLY A CA 1
ATOM 987 C C . GLY A 1 124 ? -27.013 18.720 -22.292 1.00 30.94 124 GLY A C 1
ATOM 988 O O . GLY A 1 124 ? -26.517 17.597 -22.297 1.00 30.94 124 GLY A O 1
ATOM 989 N N . ALA A 1 125 ? -27.025 19.488 -21.203 1.00 46.41 125 ALA A N 1
ATOM 990 C CA . ALA A 1 125 ? -26.632 19.028 -19.879 1.00 46.41 125 ALA A CA 1
ATOM 991 C C . ALA A 1 125 ? -27.402 17.756 -19.487 1.00 46.41 125 ALA A C 1
ATOM 993 O O . ALA A 1 125 ? -28.628 17.773 -19.412 1.00 46.41 125 ALA A O 1
ATOM 994 N N . ASN A 1 126 ? -26.690 16.673 -19.166 1.00 33.66 126 ASN A N 1
ATO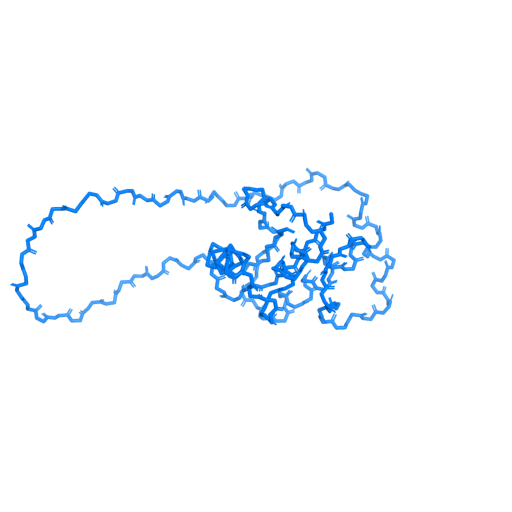M 995 C CA . ASN A 1 126 ? -27.293 15.537 -18.481 1.00 33.66 126 ASN A CA 1
ATOM 996 C C . ASN A 1 126 ? -26.310 14.929 -17.475 1.00 33.66 126 ASN A C 1
ATOM 998 O O . ASN A 1 126 ? -25.253 14.408 -17.833 1.00 33.66 126 ASN A O 1
ATOM 1002 N N . ARG A 1 127 ? -26.654 15.042 -16.188 1.00 46.44 127 ARG A N 1
ATOM 1003 C CA . ARG A 1 127 ? -25.962 14.362 -15.090 1.00 46.44 127 ARG A CA 1
ATOM 1004 C C . ARG A 1 127 ? -26.359 12.892 -15.157 1.00 46.44 127 ARG A C 1
ATOM 1006 O O . ARG A 1 127 ? -27.535 12.580 -15.016 1.00 46.44 127 ARG A O 1
ATOM 1013 N N . SER A 1 128 ? -25.387 12.004 -15.335 1.00 40.03 128 SER A N 1
ATOM 1014 C CA . SER A 1 128 ? -25.595 10.558 -15.222 1.00 40.03 128 SER A CA 1
ATOM 1015 C C . SER A 1 128 ? -24.924 10.008 -13.957 1.00 40.03 128 SER A C 1
ATOM 1017 O O . SER A 1 128 ? -23.926 10.575 -13.497 1.00 40.03 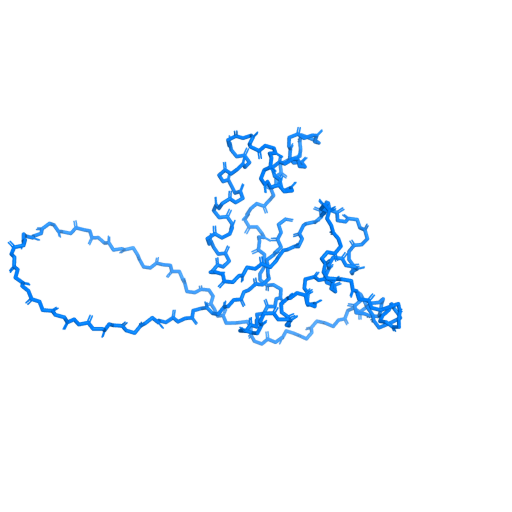128 SER A O 1
ATOM 1019 N N . PRO A 1 129 ? -25.478 8.946 -13.348 1.00 36.56 129 PRO A N 1
ATOM 1020 C CA . PRO A 1 129 ? -25.126 8.521 -12.006 1.00 36.56 129 PRO A CA 1
ATOM 1021 C C . PRO A 1 129 ? -23.809 7.747 -12.037 1.00 36.56 129 PRO A C 1
ATOM 1023 O O . PRO A 1 129 ? -23.700 6.675 -12.629 1.00 36.56 129 PRO A O 1
ATOM 1026 N N . HIS A 1 130 ? -22.790 8.278 -11.367 1.00 32.41 130 HIS A N 1
ATOM 1027 C CA . HIS A 1 130 ? -21.594 7.501 -11.077 1.00 32.41 130 HIS A CA 1
ATOM 1028 C C . HIS A 1 130 ? -21.978 6.354 -10.132 1.00 32.41 130 HIS A C 1
ATOM 1030 O O . HIS A 1 130 ? -22.218 6.575 -8.943 1.00 32.41 130 HIS A O 1
ATOM 1036 N N . HIS A 1 131 ? -21.995 5.124 -10.645 1.00 35.62 131 HIS A N 1
ATOM 1037 C CA . HIS A 1 131 ? -21.880 3.930 -9.816 1.00 35.62 131 HIS A CA 1
ATOM 1038 C C . HIS A 1 131 ? -20.500 3.966 -9.143 1.00 35.62 131 HIS A C 1
ATOM 1040 O O . HIS A 1 131 ? -19.478 3.633 -9.740 1.00 35.62 131 HIS A O 1
ATOM 1046 N N . HIS A 1 132 ? -20.468 4.475 -7.911 1.00 35.81 132 HIS A N 1
ATOM 1047 C CA . HIS A 1 132 ? -19.260 4.610 -7.109 1.00 35.81 132 HIS A CA 1
ATOM 1048 C C . HIS A 1 132 ? -18.864 3.236 -6.560 1.00 35.81 132 HIS A C 1
ATOM 1050 O O . HIS A 1 132 ? -19.370 2.805 -5.526 1.00 35.81 132 HIS A O 1
ATOM 1056 N N . LEU A 1 133 ? -17.933 2.551 -7.229 1.00 45.59 133 LEU A N 1
ATOM 1057 C CA . LEU A 1 133 ? -17.113 1.550 -6.548 1.00 45.59 133 LEU A CA 1
ATOM 1058 C C . LEU A 1 133 ? -16.248 2.309 -5.535 1.00 45.59 133 LEU A C 1
ATOM 1060 O O . LEU A 1 133 ? -15.415 3.134 -5.916 1.00 45.59 133 LEU A O 1
ATOM 1064 N N . GLY A 1 134 ? -16.544 2.109 -4.252 1.00 35.38 134 GLY A N 1
ATOM 1065 C CA . GLY A 1 134 ? -15.957 2.872 -3.158 1.00 35.38 134 GLY A CA 1
ATOM 1066 C C . GLY A 1 134 ? -14.437 2.686 -3.009 1.00 35.38 134 GLY A C 1
ATOM 1067 O O . GLY A 1 134 ? -13.840 1.772 -3.585 1.00 35.38 134 GLY A O 1
ATOM 1068 N N . PRO A 1 135 ? -13.783 3.554 -2.222 1.00 46.16 135 PRO A N 1
ATOM 1069 C CA . PRO A 1 135 ? -12.344 3.521 -1.976 1.00 46.16 135 PRO A CA 1
ATOM 1070 C C . PRO A 1 135 ? -11.888 2.204 -1.335 1.00 46.16 135 PRO A C 1
ATOM 1072 O O . PRO A 1 135 ? -12.604 1.612 -0.524 1.00 46.16 135 PRO A O 1
ATOM 1075 N N . THR A 1 136 ? -10.686 1.752 -1.690 1.00 63.00 136 THR A N 1
ATOM 1076 C CA . THR A 1 136 ? -10.270 0.352 -1.541 1.00 63.00 136 THR A CA 1
ATOM 1077 C C . THR A 1 136 ? -8.803 0.223 -1.111 1.00 63.00 136 THR A C 1
ATOM 1079 O O . THR A 1 136 ? -7.972 1.043 -1.496 1.00 63.00 136 THR A O 1
ATOM 1082 N N . ILE A 1 137 ? -8.478 -0.812 -0.332 1.00 53.59 137 ILE A N 1
ATOM 1083 C CA . ILE A 1 137 ? -7.103 -1.247 -0.033 1.00 53.59 137 ILE A CA 1
ATOM 1084 C C . ILE A 1 137 ? -6.748 -2.408 -0.946 1.00 53.59 137 ILE A C 1
ATOM 1086 O O . ILE A 1 137 ? -7.504 -3.377 -1.009 1.00 53.59 137 ILE A O 1
ATOM 1090 N N . CYS A 1 138 ? -5.617 -2.301 -1.639 1.00 55.19 138 CYS A N 1
ATOM 1091 C CA . CYS A 1 138 ? -5.147 -3.306 -2.582 1.00 55.19 138 CYS A CA 1
ATOM 1092 C C . CYS A 1 138 ? -3.822 -3.926 -2.145 1.00 55.19 138 CYS A C 1
ATOM 1094 O O . CYS A 1 138 ? -2.978 -3.263 -1.534 1.00 55.19 138 CYS A O 1
ATOM 1096 N N . ASP A 1 139 ? -3.654 -5.185 -2.522 1.00 43.44 139 ASP A N 1
ATOM 1097 C CA . ASP A 1 139 ? -2.448 -5.970 -2.314 1.00 43.44 139 ASP A CA 1
ATOM 1098 C C . ASP A 1 139 ? -1.706 -6.228 -3.628 1.00 43.44 139 ASP A C 1
ATOM 1100 O O . ASP A 1 139 ? -2.356 -6.579 -4.609 1.00 43.44 139 ASP A O 1
ATOM 1104 N N . ALA A 1 140 ? -0.386 -6.041 -3.658 1.00 45.94 140 ALA A N 1
ATOM 1105 C CA . ALA A 1 140 ? 0.470 -6.278 -4.825 1.00 45.94 140 ALA A CA 1
ATOM 1106 C C . ALA A 1 140 ? 1.760 -7.033 -4.467 1.00 45.94 140 ALA A C 1
ATOM 1108 O O . ALA A 1 140 ? 2.248 -6.914 -3.314 1.00 45.94 140 ALA A O 1
#

Sequence (140 aa):
KRHAGETGRPASTRLKEHIRHTKNLDNRVSAVSIHSLETNHAIDFENVEVLASSNKYFERKILEAIEIRKHKHNFNRDLGLEISNTWRPIIGKLNSNCKGECPRPPISKPAEASRSEESRPGDGANRSPHHHLGPTICDA

Mean predicted aligned error: 13.05 Å

Radius of gyration: 18.91 Å; Cα contacts (8 Å, |Δi|>4): 163; chains: 1; bounding box: 44×39×58 Å